Protein AF-A0A1Y1WJ58-F1 (afdb_monomer_lite)

pLDDT: mean 79.16, std 15.97, range [41.03, 96.31]

Radius of gyration: 13.19 Å; chains: 1; bounding box: 40×19×31 Å

Organism: NCBI:txid1314790

Structure (mmCIF, N/CA/C/O backbone):
data_AF-A0A1Y1WJ58-F1
#
_entry.id   AF-A0A1Y1WJ58-F1
#
loop_
_atom_site.group_PDB
_atom_site.id
_atom_site.type_symbol
_atom_site.label_atom_id
_atom_site.label_alt_id
_atom_site.label_comp_id
_atom_site.label_asym_id
_atom_site.label_entity_id
_atom_site.label_seq_id
_atom_site.pdbx_PDB_ins_code
_atom_site.Cartn_x
_atom_site.Cartn_y
_atom_site.Cartn_z
_atom_site.occupancy
_atom_site.B_iso_or_equiv
_atom_site.auth_seq_id
_atom_site.auth_comp_id
_atom_site.auth_asym_id
_atom_site.auth_atom_id
_atom_site.pdbx_PDB_model_num
ATOM 1 N N . MET A 1 1 ? -17.849 -3.306 3.665 1.00 86.94 1 MET A N 1
ATOM 2 C CA . MET A 1 1 ? -18.104 -3.424 2.199 1.00 86.94 1 MET A CA 1
ATOM 3 C C . MET A 1 1 ? -16.767 -3.396 1.488 1.00 86.94 1 MET A C 1
ATOM 5 O O . MET A 1 1 ? -16.008 -2.460 1.703 1.00 86.94 1 MET A O 1
ATOM 9 N N . LEU A 1 2 ? -16.477 -4.384 0.633 1.00 92.19 2 LEU A N 1
ATOM 10 C CA . LEU A 1 2 ? -15.161 -4.470 -0.002 1.00 92.19 2 LEU A CA 1
ATOM 11 C C . LEU A 1 2 ? -15.004 -3.427 -1.120 1.00 92.19 2 LEU A C 1
ATOM 13 O O . LEU A 1 2 ? -15.751 -3.445 -2.102 1.00 92.19 2 LEU A O 1
ATOM 17 N N . ARG A 1 3 ? -14.004 -2.552 -0.988 1.00 95.50 3 ARG A N 1
ATOM 18 C CA . ARG A 1 3 ? -13.606 -1.572 -2.007 1.00 95.50 3 ARG A CA 1
ATOM 19 C C . ARG A 1 3 ? -12.170 -1.829 -2.437 1.00 95.50 3 ARG A C 1
ATOM 21 O O . ARG A 1 3 ? -11.297 -2.071 -1.610 1.00 95.50 3 ARG A O 1
ATOM 28 N N . VAL A 1 4 ? -11.927 -1.739 -3.741 1.00 95.12 4 VAL A N 1
ATOM 29 C CA . VAL A 1 4 ? -10.590 -1.877 -4.319 1.00 95.12 4 VAL A CA 1
ATOM 30 C C . VAL A 1 4 ? -10.186 -0.568 -4.971 1.00 95.12 4 VAL A C 1
ATOM 32 O O . VAL A 1 4 ? -10.940 -0.019 -5.774 1.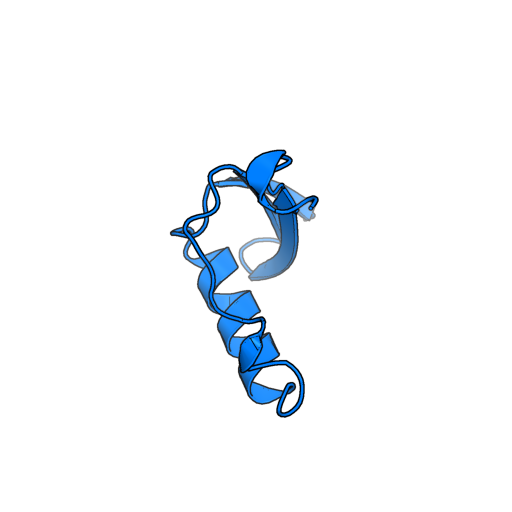00 95.12 4 VAL A O 1
ATOM 35 N N . GLU A 1 5 ? -8.991 -0.086 -4.648 1.00 94.62 5 GLU A N 1
ATOM 36 C CA . GLU A 1 5 ? -8.466 1.182 -5.156 1.00 94.62 5 GLU A CA 1
ATOM 37 C C . GLU A 1 5 ? -7.049 1.020 -5.691 1.00 94.62 5 GLU A C 1
ATOM 39 O O . GLU A 1 5 ? -6.292 0.161 -5.242 1.00 94.62 5 GLU A O 1
ATOM 44 N N . ARG A 1 6 ? -6.685 1.857 -6.663 1.00 93.62 6 ARG A N 1
ATOM 45 C CA . ARG A 1 6 ? -5.316 1.943 -7.179 1.00 93.62 6 ARG A CA 1
ATOM 46 C C . ARG A 1 6 ? -4.625 3.162 -6.587 1.00 93.62 6 ARG A C 1
ATOM 48 O O . ARG A 1 6 ? -5.215 4.236 -6.528 1.00 93.62 6 ARG A O 1
ATOM 55 N N . THR A 1 7 ? -3.384 2.976 -6.171 1.00 93.44 7 THR A N 1
ATOM 56 C CA . THR A 1 7 ? -2.507 3.995 -5.592 1.00 93.44 7 THR A CA 1
ATOM 57 C C . THR A 1 7 ? -1.048 3.647 -5.907 1.00 93.44 7 THR A C 1
ATOM 59 O O . THR A 1 7 ? -0.784 2.766 -6.726 1.00 93.44 7 THR A O 1
ATOM 62 N N . ASP A 1 8 ? -0.111 4.328 -5.265 1.00 91.19 8 ASP A N 1
ATOM 63 C CA . ASP A 1 8 ? 1.326 4.079 -5.321 1.00 91.19 8 ASP A CA 1
ATOM 64 C C . ASP A 1 8 ? 1.871 3.726 -3.920 1.00 91.19 8 ASP A C 1
ATOM 66 O O . ASP A 1 8 ? 1.134 3.640 -2.927 1.00 91.19 8 ASP A O 1
ATOM 70 N N . SER A 1 9 ? 3.186 3.545 -3.803 1.00 87.06 9 SER A N 1
ATOM 71 C CA . SER A 1 9 ? 3.841 3.263 -2.518 1.00 87.06 9 SER A CA 1
ATOM 72 C C . SER A 1 9 ? 3.737 4.393 -1.475 1.00 87.06 9 SER A C 1
ATOM 74 O O . SER A 1 9 ? 4.146 4.209 -0.326 1.00 87.06 9 SER A O 1
ATOM 76 N N . ASN A 1 10 ? 3.209 5.571 -1.823 1.00 88.62 10 ASN A N 1
ATOM 77 C CA . ASN A 1 10 ? 2.960 6.658 -0.876 1.00 88.62 10 ASN A CA 1
ATOM 78 C C . ASN A 1 10 ? 1.578 6.597 -0.222 1.00 88.62 10 ASN A C 1
ATOM 80 O O . ASN A 1 10 ? 1.361 7.323 0.758 1.00 88.62 10 ASN A O 1
ATOM 84 N N . GLY A 1 11 ? 0.681 5.728 -0.699 1.00 88.56 11 GLY A N 1
ATOM 85 C CA . GLY A 1 11 ? -0.658 5.546 -0.149 1.00 88.56 11 GLY A CA 1
ATOM 86 C C . GLY A 1 11 ? -0.655 5.255 1.357 1.00 88.56 11 GLY A C 1
ATOM 87 O O . GLY A 1 11 ? 0.070 4.387 1.846 1.00 88.56 11 GLY A O 1
ATOM 88 N N . LYS A 1 12 ? -1.501 5.964 2.119 1.00 90.88 12 LYS A N 1
ATOM 89 C CA . LYS A 1 12 ? -1.587 5.816 3.585 1.00 90.88 12 LYS A CA 1
ATOM 90 C C . LYS A 1 12 ? -1.921 4.380 4.008 1.00 90.88 12 LYS A C 1
ATOM 92 O O . LYS A 1 12 ? -1.271 3.858 4.906 1.00 90.88 12 LYS A O 1
ATOM 97 N N . GLY A 1 13 ? -2.887 3.744 3.338 1.00 89.56 13 GLY A N 1
ATOM 98 C CA . GLY A 1 13 ? -3.268 2.355 3.621 1.00 89.56 13 GLY A CA 1
ATOM 99 C C . GLY A 1 13 ? -2.145 1.360 3.328 1.00 89.56 13 GLY A C 1
ATOM 100 O O . GLY A 1 13 ? -1.944 0.421 4.087 1.00 89.56 13 GLY A O 1
ATOM 101 N N . PHE A 1 14 ? -1.360 1.605 2.276 1.00 89.75 14 PHE A N 1
ATOM 102 C CA . PHE A 1 14 ? -0.202 0.775 1.952 1.00 89.75 14 PHE A CA 1
ATOM 103 C C . PHE A 1 14 ? 0.855 0.847 3.060 1.00 89.75 14 PHE A C 1
ATOM 105 O O . PHE A 1 14 ? 1.267 -0.180 3.587 1.00 89.75 14 PHE A O 1
ATOM 112 N N . LYS A 1 15 ? 1.216 2.060 3.500 1.00 87.62 15 LYS A N 1
ATOM 113 C CA . LYS A 1 15 ? 2.166 2.262 4.609 1.00 87.62 15 LYS A CA 1
ATOM 114 C C . LYS A 1 15 ? 1.703 1.614 5.917 1.00 87.62 15 LYS A C 1
ATOM 116 O O . LYS A 1 15 ? 2.535 1.098 6.653 1.00 87.62 15 LYS A O 1
ATOM 121 N N . GLN A 1 16 ? 0.396 1.622 6.192 1.00 89.44 16 GLN A N 1
ATOM 122 C CA . GLN A 1 16 ? -0.177 0.949 7.362 1.00 89.44 16 GLN A CA 1
ATOM 123 C C . GLN A 1 16 ? 0.033 -0.569 7.306 1.00 89.44 16 GLN A C 1
ATOM 125 O O . GLN A 1 16 ? 0.496 -1.150 8.284 1.00 89.44 16 GLN A O 1
ATOM 130 N N . LEU A 1 17 ? -0.248 -1.200 6.162 1.00 87.56 17 LEU A N 1
ATOM 131 C CA . LEU A 1 17 ? -0.066 -2.644 5.996 1.00 87.56 17 LEU A CA 1
ATOM 132 C C . LEU A 1 17 ? 1.406 -3.063 6.034 1.00 87.56 17 LEU A C 1
ATOM 134 O O . LEU A 1 17 ? 1.730 -4.080 6.637 1.00 87.56 17 LEU A O 1
ATOM 138 N N . ILE A 1 18 ? 2.304 -2.275 5.437 1.00 84.94 18 ILE A N 1
ATOM 139 C CA . ILE A 1 18 ? 3.746 -2.542 5.498 1.00 84.94 18 ILE A CA 1
ATOM 140 C C . ILE A 1 18 ? 4.262 -2.466 6.937 1.00 84.94 18 ILE A C 1
ATOM 142 O O . ILE A 1 18 ? 4.959 -3.376 7.373 1.00 84.94 18 ILE A O 1
ATOM 146 N N . ALA A 1 19 ? 3.874 -1.437 7.698 1.00 83.75 19 ALA A N 1
ATOM 147 C CA . ALA A 1 19 ? 4.272 -1.325 9.100 1.00 83.75 19 ALA A CA 1
ATOM 148 C C . ALA A 1 19 ? 3.783 -2.526 9.934 1.00 83.75 19 ALA A C 1
ATOM 150 O O . ALA A 1 19 ? 4.541 -3.063 10.738 1.00 83.75 19 ALA A O 1
ATOM 151 N N . ALA A 1 20 ? 2.552 -2.996 9.693 1.00 83.38 20 ALA A N 1
ATOM 152 C CA . ALA A 1 20 ? 2.010 -4.186 10.352 1.00 83.38 20 ALA A CA 1
ATOM 153 C C . ALA A 1 20 ? 2.756 -5.482 9.970 1.00 83.38 20 ALA A C 1
ATOM 155 O O . ALA A 1 20 ? 2.862 -6.397 10.785 1.00 83.38 20 ALA A O 1
ATOM 156 N N . LEU A 1 21 ? 3.287 -5.571 8.745 1.00 77.88 21 LEU A N 1
ATOM 157 C CA . LEU A 1 21 ? 4.120 -6.696 8.309 1.00 77.88 21 LEU A CA 1
ATOM 158 C C . LEU A 1 21 ? 5.505 -6.673 8.968 1.00 77.88 21 LEU A C 1
ATOM 160 O O . LEU A 1 21 ? 5.985 -7.729 9.384 1.00 77.88 21 LEU A O 1
ATOM 164 N N . ASP A 1 22 ? 6.126 -5.499 9.106 1.00 71.56 22 ASP A N 1
ATOM 165 C CA . ASP A 1 22 ? 7.442 -5.342 9.744 1.00 71.56 22 ASP A CA 1
ATOM 166 C C . ASP A 1 22 ? 7.422 -5.748 11.227 1.00 71.56 22 ASP A C 1
ATOM 168 O O . ASP A 1 22 ? 8.374 -6.366 11.707 1.00 71.56 22 ASP A O 1
ATOM 172 N N . GLU A 1 23 ? 6.317 -5.505 11.942 1.00 68.75 23 GLU A N 1
ATOM 173 C CA . GLU A 1 23 ? 6.146 -5.965 13.331 1.00 68.75 23 GLU A CA 1
ATOM 174 C C . GLU A 1 23 ? 6.147 -7.503 13.465 1.00 68.75 23 GLU A C 1
ATOM 176 O O . GLU A 1 23 ? 6.474 -8.033 14.530 1.00 68.75 23 GLU A O 1
ATOM 181 N N . GLY A 1 24 ? 5.833 -8.235 12.388 1.00 62.56 24 GLY A N 1
ATOM 182 C CA . GLY A 1 24 ? 5.822 -9.702 12.348 1.00 62.56 24 GLY A CA 1
ATOM 183 C C . GLY A 1 24 ? 7.020 -10.350 11.640 1.00 62.56 24 GLY A C 1
ATOM 184 O O . GLY A 1 24 ? 7.221 -11.560 11.774 1.00 62.56 24 GLY A O 1
ATOM 185 N N . ALA A 1 25 ? 7.822 -9.589 10.888 1.00 57.34 25 ALA A N 1
ATOM 186 C CA . ALA A 1 25 ? 8.778 -10.128 9.919 1.00 57.34 25 ALA A CA 1
ATOM 187 C C . ALA A 1 25 ? 10.243 -9.775 10.235 1.00 57.34 25 ALA A C 1
ATOM 189 O O . ALA A 1 25 ? 10.903 -9.041 9.507 1.00 57.34 25 ALA A O 1
ATOM 190 N N . ASN A 1 26 ? 10.824 -10.427 11.246 1.00 54.16 26 ASN A N 1
ATOM 191 C CA . ASN A 1 26 ? 12.275 -10.387 11.507 1.00 54.16 26 ASN A CA 1
ATOM 192 C C . ASN A 1 26 ? 13.148 -11.050 10.405 1.00 54.16 26 ASN A C 1
ATOM 194 O O . ASN A 1 26 ? 14.367 -11.090 10.541 1.00 54.16 26 ASN A O 1
ATOM 198 N N . ALA A 1 27 ? 12.561 -11.600 9.332 1.00 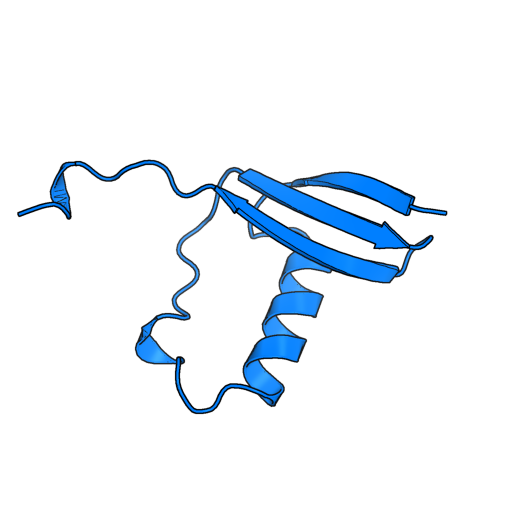53.09 27 ALA A N 1
ATOM 199 C CA . ALA A 1 27 ? 13.259 -12.455 8.360 1.00 53.09 27 ALA A CA 1
ATOM 200 C C . ALA A 1 27 ? 13.439 -11.857 6.947 1.00 53.09 27 ALA A C 1
ATOM 202 O O . ALA A 1 27 ? 14.128 -12.465 6.133 1.00 53.09 27 ALA A O 1
ATOM 203 N N . TYR A 1 28 ? 12.849 -10.695 6.637 1.00 48.50 28 TYR A N 1
ATOM 204 C CA . TYR A 1 28 ? 12.845 -10.134 5.269 1.00 48.50 28 TYR A CA 1
ATOM 205 C C . TYR A 1 28 ? 13.306 -8.673 5.182 1.00 48.50 28 TYR A C 1
ATOM 207 O O . TYR A 1 28 ? 13.140 -8.030 4.148 1.00 48.50 28 TYR A O 1
ATOM 215 N N . VAL A 1 29 ? 13.940 -8.156 6.239 1.00 53.12 29 VAL A N 1
ATOM 216 C CA . VAL A 1 29 ? 14.373 -6.751 6.347 1.00 53.12 29 VAL A CA 1
ATOM 217 C C . VAL A 1 29 ? 15.257 -6.315 5.166 1.00 53.12 29 VAL A C 1
ATOM 219 O O . VAL A 1 29 ? 15.108 -5.204 4.666 1.00 53.12 29 VAL A O 1
ATOM 222 N N . GLU A 1 30 ? 16.118 -7.199 4.652 1.00 48.78 30 GLU A N 1
ATOM 223 C CA . GLU A 1 30 ? 16.996 -6.897 3.507 1.00 48.78 30 GLU A CA 1
ATOM 224 C C . GLU A 1 30 ? 16.262 -6.837 2.154 1.00 48.78 30 GLU A C 1
ATOM 226 O O . GLU A 1 30 ? 16.752 -6.213 1.216 1.00 48.78 30 GLU A O 1
ATOM 231 N N . LEU A 1 31 ? 15.068 -7.433 2.044 1.00 50.00 31 LEU A N 1
ATOM 232 C CA . LEU A 1 31 ? 14.211 -7.357 0.852 1.00 50.00 31 LEU A CA 1
ATOM 233 C C . LEU A 1 31 ? 13.118 -6.281 0.978 1.00 50.00 31 LEU A C 1
ATOM 235 O O . LEU A 1 31 ? 12.533 -5.892 -0.031 1.00 50.00 31 LEU A O 1
ATOM 239 N N . ASN A 1 32 ? 12.895 -5.747 2.185 1.00 51.59 32 ASN A N 1
ATOM 240 C CA . ASN A 1 3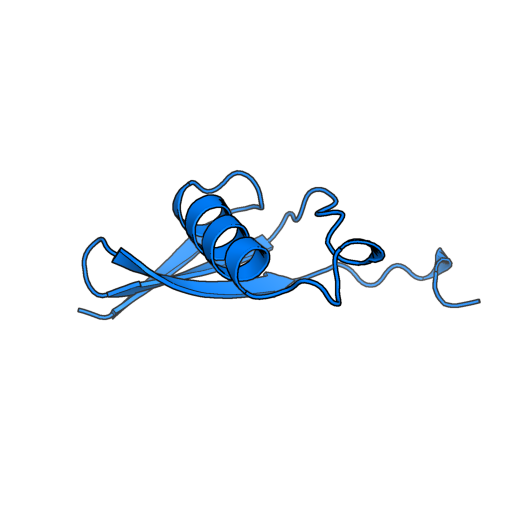2 ? 11.911 -4.700 2.489 1.00 51.59 32 ASN A CA 1
ATOM 241 C C . ASN A 1 32 ? 12.384 -3.282 2.138 1.00 51.59 32 ASN A C 1
ATOM 243 O O . ASN A 1 32 ? 11.820 -2.295 2.613 1.00 51.59 32 ASN A O 1
ATOM 247 N N . THR A 1 33 ? 13.382 -3.130 1.261 1.00 56.03 33 THR A N 1
ATOM 248 C CA . THR A 1 33 ? 13.616 -1.815 0.656 1.00 56.03 33 THR A CA 1
ATOM 249 C C . THR A 1 33 ? 12.506 -1.572 -0.362 1.00 56.03 33 THR A C 1
ATOM 251 O O . THR A 1 33 ? 12.599 -1.989 -1.517 1.00 56.03 33 THR A O 1
ATOM 254 N N . ILE A 1 34 ? 11.420 -0.936 0.079 1.00 60.38 34 ILE A N 1
ATOM 255 C CA . ILE A 1 34 ? 10.377 -0.444 -0.820 1.00 60.38 34 ILE A CA 1
ATOM 256 C C . ILE A 1 34 ? 11.000 0.689 -1.640 1.00 60.38 34 ILE A C 1
ATOM 258 O O . ILE A 1 34 ? 10.954 1.862 -1.273 1.00 60.38 34 ILE A O 1
ATOM 262 N N . GLU A 1 35 ? 11.631 0.317 -2.755 1.00 67.00 35 GLU A N 1
ATOM 263 C CA . GLU A 1 35 ? 11.789 1.212 -3.897 1.00 67.00 35 GLU A CA 1
ATOM 264 C C . GLU A 1 35 ? 10.394 1.736 -4.267 1.00 67.00 35 GLU A C 1
ATOM 266 O O . GLU A 1 35 ? 9.399 1.029 -4.107 1.00 67.00 35 GLU A O 1
ATOM 271 N N . TYR A 1 36 ? 10.306 2.983 -4.726 1.00 76.44 36 TYR A N 1
ATOM 272 C CA . TYR A 1 36 ? 9.033 3.576 -5.123 1.00 76.44 36 TYR A CA 1
ATOM 273 C C . TYR A 1 36 ? 8.274 2.653 -6.103 1.00 76.44 36 TYR A C 1
ATOM 275 O O . TYR A 1 36 ? 8.830 2.230 -7.118 1.00 76.44 36 TYR A O 1
ATOM 283 N N . ILE A 1 37 ? 7.023 2.312 -5.766 1.00 84.81 37 ILE A N 1
ATOM 284 C CA . ILE A 1 37 ? 6.160 1.404 -6.538 1.00 84.81 37 ILE A CA 1
ATOM 285 C C . ILE A 1 37 ? 5.040 2.227 -7.164 1.00 84.81 37 ILE A C 1
ATOM 287 O O . ILE A 1 37 ? 4.153 2.706 -6.459 1.00 84.81 37 ILE A O 1
ATOM 291 N N . ASP A 1 38 ? 5.057 2.332 -8.490 1.00 86.06 38 ASP A N 1
ATOM 292 C CA . ASP A 1 38 ? 4.088 3.119 -9.263 1.00 86.06 38 ASP A CA 1
ATOM 293 C C . ASP A 1 38 ? 2.653 2.597 -9.189 1.00 86.06 38 ASP A C 1
ATOM 295 O O . ASP A 1 38 ? 1.699 3.337 -9.411 1.00 86.06 38 ASP A O 1
ATOM 299 N N . THR A 1 39 ? 2.474 1.293 -8.977 1.00 89.81 39 THR A N 1
ATOM 300 C CA . THR A 1 39 ? 1.148 0.677 -9.006 1.00 89.81 39 THR A CA 1
ATOM 301 C C . THR A 1 39 ? 0.977 -0.293 -7.852 1.00 89.81 39 THR A C 1
ATOM 303 O O . THR A 1 39 ? 1.536 -1.393 -7.827 1.00 89.81 39 THR A O 1
ATOM 306 N N . VAL A 1 40 ? 0.134 0.124 -6.917 1.00 91.81 40 VAL A N 1
ATOM 307 C CA . VAL A 1 40 ? -0.341 -0.647 -5.776 1.00 91.81 40 VAL A CA 1
ATOM 308 C C . VAL A 1 40 ? -1.860 -0.725 -5.858 1.00 91.81 40 VAL A C 1
ATOM 310 O O . VAL A 1 40 ? -2.548 0.277 -6.052 1.00 91.81 40 VAL A O 1
ATOM 313 N N . VAL A 1 41 ? -2.401 -1.927 -5.717 1.00 94.56 41 VAL A N 1
ATOM 314 C CA . VAL A 1 41 ? -3.836 -2.158 -5.559 1.00 94.56 41 VAL A CA 1
ATOM 315 C C . VAL A 1 41 ? -4.110 -2.408 -4.086 1.00 94.56 41 VAL A C 1
ATOM 317 O O . VAL A 1 41 ? -3.550 -3.333 -3.506 1.00 94.56 41 VAL A O 1
ATOM 320 N N . MET A 1 42 ? -4.972 -1.593 -3.495 1.00 95.69 42 MET A N 1
ATOM 321 C CA . MET A 1 42 ? -5.401 -1.693 -2.105 1.00 95.69 42 MET A CA 1
ATOM 322 C C . MET A 1 42 ? -6.787 -2.319 -2.027 1.00 95.69 42 MET A C 1
ATOM 324 O O . MET A 1 42 ? -7.667 -1.971 -2.815 1.00 95.69 42 MET A O 1
ATOM 328 N N . ALA A 1 43 ? -6.986 -3.198 -1.051 1.00 96.31 43 ALA A N 1
ATOM 329 C CA . ALA A 1 43 ? -8.290 -3.697 -0.649 1.00 96.31 43 ALA A CA 1
ATOM 330 C C . ALA A 1 43 ? -8.658 -3.100 0.711 1.00 96.31 43 ALA A C 1
ATOM 332 O O . ALA A 1 43 ? -7.871 -3.166 1.658 1.00 96.31 43 ALA A O 1
ATOM 333 N N . TYR A 1 44 ? -9.858 -2.539 0.788 1.00 95.62 44 TYR A N 1
ATOM 334 C CA . TYR A 1 44 ? -10.442 -1.985 2.000 1.00 95.62 44 TYR A CA 1
ATOM 335 C C . TYR A 1 44 ? -11.715 -2.739 2.348 1.00 95.62 44 TYR A C 1
ATOM 337 O O . TYR A 1 44 ? -12.540 -2.967 1.458 1.00 95.62 44 TYR A O 1
ATOM 345 N N . ASP A 1 45 ? -11.895 -3.071 3.622 1.00 95.94 45 ASP A N 1
ATOM 346 C CA . ASP A 1 45 ? -13.220 -3.358 4.162 1.00 95.94 45 ASP A CA 1
ATOM 347 C C . ASP A 1 45 ? -13.705 -2.109 4.900 1.00 95.94 45 ASP A C 1
ATOM 349 O O . ASP A 1 45 ? -13.125 -1.688 5.899 1.00 95.94 45 ASP A O 1
ATOM 353 N N . ASP A 1 46 ? -14.707 -1.448 4.321 1.00 91.75 46 ASP A N 1
ATOM 354 C CA . ASP A 1 46 ? -15.110 -0.088 4.690 1.00 91.75 46 ASP A CA 1
ATOM 355 C C . ASP A 1 46 ? -13.943 0.917 4.564 1.00 91.75 46 ASP A C 1
ATOM 357 O O . ASP A 1 46 ? -13.530 1.244 3.445 1.00 91.75 46 ASP A O 1
ATOM 361 N N . GLU A 1 47 ? -13.411 1.421 5.680 1.00 90.56 47 GLU A N 1
ATOM 362 C CA . GLU A 1 47 ? -12.274 2.358 5.707 1.00 90.56 47 GLU A CA 1
ATOM 363 C C . GLU A 1 47 ? -10.956 1.695 6.135 1.00 90.56 47 GLU A C 1
ATOM 365 O O . GLU A 1 47 ? -9.896 2.327 6.081 1.00 90.56 47 GLU A O 1
ATOM 370 N N . GLU A 1 48 ? -10.999 0.423 6.532 1.00 93.88 48 GLU A N 1
ATOM 371 C CA . GLU A 1 48 ? -9.837 -0.299 7.034 1.00 93.88 48 GLU A CA 1
ATOM 372 C C . GLU A 1 48 ? -9.097 -0.994 5.882 1.00 93.88 48 GLU A C 1
ATOM 374 O O . GLU A 1 48 ? -9.708 -1.758 5.129 1.00 93.88 48 GLU A O 1
ATOM 379 N N . PRO A 1 49 ? -7.788 -0.739 5.687 1.00 94.31 49 PRO A N 1
ATOM 380 C CA . PRO A 1 49 ? -7.009 -1.480 4.708 1.00 94.31 49 PRO A CA 1
ATOM 381 C C . PRO A 1 49 ? -6.825 -2.920 5.193 1.00 94.31 49 PRO A C 1
ATOM 383 O O . PRO A 1 49 ? -6.254 -3.157 6.251 1.00 94.31 49 PRO A O 1
ATOM 386 N N . VAL A 1 50 ? -7.266 -3.883 4.387 1.00 94.81 50 VAL A N 1
ATOM 387 C CA . VAL A 1 50 ? -7.207 -5.320 4.715 1.00 94.81 50 VAL A CA 1
ATOM 388 C C . VAL A 1 50 ? -6.234 -6.094 3.827 1.00 94.81 50 VAL A C 1
ATOM 390 O O . VAL A 1 50 ? -5.927 -7.253 4.095 1.00 94.81 50 VAL A O 1
ATOM 393 N N . GLY A 1 51 ? -5.725 -5.471 2.761 1.00 91.19 51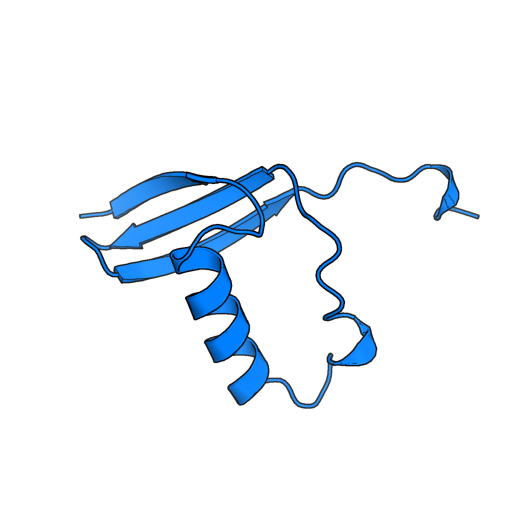 GLY A N 1
ATOM 394 C CA . GLY A 1 51 ? -4.726 -6.087 1.894 1.00 91.19 51 GLY A CA 1
ATOM 395 C C . GLY A 1 51 ? -4.182 -5.150 0.823 1.00 91.19 51 GLY A C 1
ATOM 396 O O . GLY A 1 51 ? -4.783 -4.124 0.498 1.00 91.19 51 GLY A O 1
ATOM 397 N N . CYS A 1 52 ? -3.037 -5.522 0.253 1.00 92.56 52 CYS A N 1
ATOM 398 C CA . CYS A 1 52 ? -2.442 -4.828 -0.881 1.00 92.56 52 CYS A CA 1
ATOM 399 C C . CYS A 1 52 ? -1.745 -5.794 -1.843 1.00 92.56 52 CYS A C 1
ATOM 401 O O . CYS A 1 52 ? -1.249 -6.844 -1.437 1.00 92.56 52 CYS A O 1
ATOM 403 N N . VAL A 1 53 ? -1.665 -5.407 -3.115 1.00 89.69 53 VAL A N 1
ATOM 404 C CA . VAL A 1 53 ? -0.884 -6.087 -4.153 1.00 89.69 53 VAL A CA 1
ATOM 405 C C . VAL A 1 53 ? -0.052 -5.050 -4.894 1.00 89.69 53 VAL A C 1
ATOM 407 O O . VAL A 1 53 ? -0.582 -4.046 -5.366 1.00 89.69 53 VAL A O 1
ATOM 410 N N . CYS A 1 54 ? 1.245 -5.306 -5.021 1.00 87.75 54 CYS A N 1
ATOM 411 C CA . CYS A 1 54 ? 2.184 -4.425 -5.706 1.00 87.75 54 CYS A CA 1
ATOM 412 C C . CYS A 1 54 ? 2.559 -4.992 -7.075 1.00 87.75 54 CYS A C 1
ATOM 414 O O . CYS A 1 54 ? 2.821 -6.189 -7.203 1.00 87.75 54 CYS A O 1
ATOM 416 N N . PHE A 1 55 ? 2.654 -4.125 -8.080 1.00 85.00 55 PHE A N 1
ATOM 417 C CA . PHE A 1 55 ? 3.180 -4.474 -9.396 1.00 85.00 55 PHE A CA 1
ATOM 418 C C . PHE A 1 55 ? 4.563 -3.855 -9.540 1.00 85.00 55 PHE A C 1
ATOM 420 O O . PHE A 1 55 ? 4.698 -2.634 -9.584 1.00 85.00 55 PHE A O 1
ATOM 427 N N . ARG A 1 56 ? 5.599 -4.692 -9.625 1.00 75.62 56 ARG A N 1
ATOM 428 C CA . ARG A 1 56 ? 6.938 -4.219 -9.977 1.00 75.62 56 ARG A CA 1
ATOM 429 C C . ARG A 1 56 ? 7.120 -4.349 -11.489 1.00 75.62 56 ARG A C 1
ATOM 431 O O . ARG A 1 56 ? 6.872 -5.439 -12.014 1.00 75.62 56 ARG A O 1
ATOM 438 N N . PRO A 1 57 ? 7.535 -3.287 -12.200 1.00 72.25 57 PRO A N 1
ATOM 439 C CA . PRO A 1 57 ? 7.924 -3.431 -13.593 1.00 72.25 57 PRO A CA 1
ATOM 440 C C . PRO A 1 57 ? 9.070 -4.440 -13.691 1.00 72.25 57 PRO A C 1
ATOM 442 O O . PRO A 1 57 ? 9.948 -4.496 -12.828 1.00 72.25 57 PRO A O 1
ATOM 445 N N . TYR A 1 58 ? 9.038 -5.263 -14.734 1.00 75.38 58 TYR A N 1
ATOM 446 C CA . TYR A 1 58 ? 10.125 -6.189 -15.010 1.00 75.38 58 TYR A CA 1
ATOM 447 C C . TYR A 1 58 ? 11.392 -5.391 -15.330 1.00 75.38 58 TYR A C 1
ATOM 449 O O . TYR A 1 58 ? 11.450 -4.693 -16.343 1.00 75.38 58 TYR A O 1
ATOM 457 N N . ASP A 1 59 ? 12.398 -5.488 -14.464 1.00 68.75 59 ASP A N 1
ATOM 458 C CA . ASP A 1 59 ? 13.708 -4.892 -14.701 1.00 68.75 59 ASP A CA 1
ATOM 459 C C . ASP A 1 59 ? 14.595 -5.896 -15.444 1.00 68.75 59 ASP A C 1
ATOM 461 O O . ASP A 1 59 ? 15.176 -6.806 -14.850 1.00 68.75 59 ASP A O 1
ATOM 465 N N . ALA A 1 60 ? 14.700 -5.721 -16.762 1.00 67.88 60 ALA A N 1
ATOM 466 C CA . ALA A 1 60 ? 15.527 -6.568 -17.616 1.00 67.88 60 ALA A CA 1
ATOM 467 C C . ALA A 1 60 ? 17.028 -6.509 -17.264 1.00 67.88 60 ALA A C 1
ATOM 469 O O . ALA A 1 60 ? 17.771 -7.400 -17.670 1.00 67.88 60 ALA A O 1
ATOM 470 N N . GLN A 1 61 ? 17.488 -5.493 -16.520 1.00 61.28 61 GLN A N 1
ATOM 471 C CA . GLN A 1 61 ? 18.890 -5.366 -16.109 1.00 61.28 61 GLN A CA 1
ATOM 472 C C . GLN A 1 61 ? 19.221 -6.189 -14.857 1.00 61.28 61 GLN A C 1
ATOM 474 O O . GLN A 1 61 ? 20.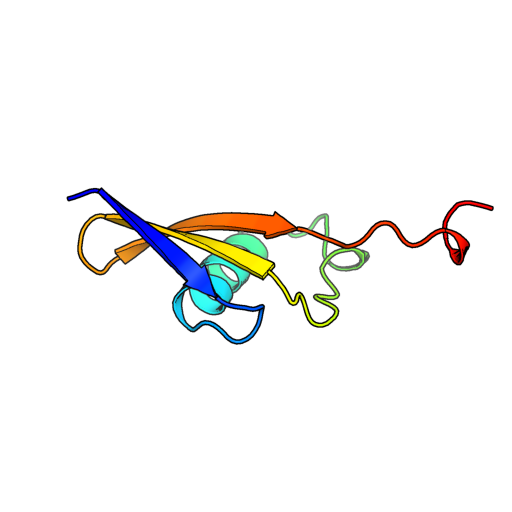376 -6.568 -14.684 1.00 61.28 61 GLN A O 1
ATOM 479 N N . LYS A 1 62 ? 18.229 -6.528 -14.020 1.00 55.81 62 LYS A N 1
ATOM 480 C CA . LYS A 1 62 ? 18.401 -7.391 -12.832 1.00 55.81 62 LYS A CA 1
ATOM 481 C C . LYS A 1 62 ? 18.274 -8.894 -13.139 1.00 55.81 62 LYS A C 1
ATOM 483 O O . LYS A 1 62 ? 18.272 -9.704 -12.218 1.00 55.81 62 LYS A O 1
ATOM 488 N N . ALA A 1 63 ? 18.147 -9.265 -14.415 1.00 55.09 63 ALA A N 1
ATOM 489 C CA . ALA A 1 63 ? 17.971 -10.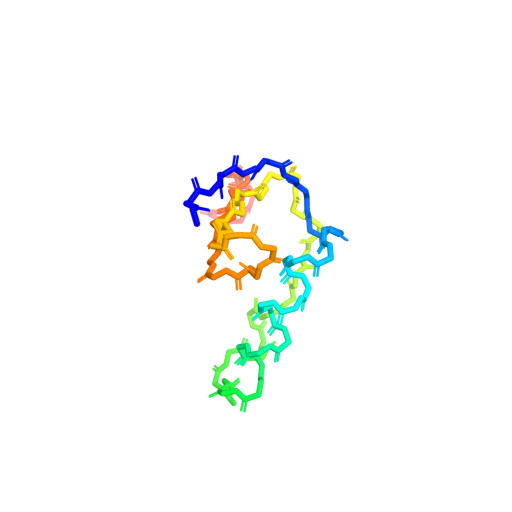645 -14.875 1.00 55.09 63 ALA A CA 1
ATOM 490 C C . ALA A 1 63 ? 19.280 -11.354 -15.295 1.00 55.09 63 ALA A C 1
ATOM 492 O O . ALA A 1 63 ? 19.206 -12.452 -15.847 1.00 55.09 63 ALA A O 1
ATOM 493 N N . ASN A 1 64 ? 20.448 -10.743 -15.052 1.00 41.03 64 ASN A N 1
ATOM 494 C CA . ASN A 1 64 ? 21.774 -11.313 -15.339 1.00 41.03 64 ASN A CA 1
ATOM 495 C C . ASN A 1 64 ? 22.549 -11.619 -14.059 1.00 41.03 64 ASN A C 1
ATOM 497 O O . ASN A 1 64 ? 22.668 -10.694 -13.225 1.00 41.03 64 ASN A O 1
#

Foldseek 3Di:
DKDKDKDWCVDPLNVVVLVVVVVVPPPCVVVPPPDTFGIKMFIDDPPHTPDIDTDDPDDPVVPD

Sequence (64 aa):
MLRVERTDSNGKGFKQLIAALDEGANAYVELNTIEYIDTVVMAYDDEEPVGCVCFRPYDAQKAN

Secondary structure (DSSP, 8-state):
-EEEEEE-TT-HHHHHHHHHHHTT-TT-TTT------SEEEEEEETTEEEEEEEE----GGGG-